Protein AF-A0A5J4NRJ7-F1 (afdb_monomer_lite)

Sequence (81 aa):
EDVHLKLLVPGVAAGAIIGRGGEAVEAIKRTTGARLKMSKANDFYPGFATFNRLSIIHRDIRYNRASLLDYRDIEGLHAVE

InterPro domains:
  IPR004088 K Homology domain, type 1 [PF00013] (6-42)
  IPR036612 K Homology domain, type 1 superfamily [G3DSA:3.30.1370.10] (1-65)
  IPR036612 K Homology domain, type 1 superfamily [SSF54791] (2-47)

Organism: NCBI:txid34504

Secondary structure (DSSP, 8-state):
-EEEEEEEEEHHHHHHHH-GGGHHHHHHHHHH--EEEEPPTT-PBTTBTTEEEEEEEEE-----TTS---GGGSTTSS---

pLDDT: mean 71.63, std 17.04, range [38.16, 95.44]

Structure (mmCIF, N/CA/C/O backbone):
data_AF-A0A5J4NRJ7-F1
#
_entry.id   AF-A0A5J4NRJ7-F1
#
loop_
_atom_site.group_PDB
_atom_site.id
_atom_site.type_symbol
_atom_site.label_atom_id
_atom_site.label_alt_id
_atom_site.label_comp_id
_atom_site.label_asym_id
_atom_site.label_entity_id
_atom_site.label_seq_id
_atom_site.pdbx_PDB_ins_code
_atom_site.Cartn_x
_atom_site.Cartn_y
_atom_site.Cartn_z
_atom_site.occupancy
_atom_site.B_iso_or_equiv
_atom_site.auth_seq_id
_atom_site.auth_comp_id
_atom_site.auth_asym_id
_atom_site.auth_atom_id
_atom_site.pdbx_PDB_model_num
ATOM 1 N N . GLU A 1 1 ? -9.324 -8.408 18.547 1.00 61.28 1 GLU A N 1
ATOM 2 C CA . GLU A 1 1 ? -7.936 -8.846 18.282 1.00 61.28 1 GLU A CA 1
ATOM 3 C C . GLU A 1 1 ? -7.420 -8.115 17.050 1.00 61.28 1 GLU A C 1
ATOM 5 O O . GLU A 1 1 ? -8.234 -7.728 16.214 1.00 61.28 1 GLU A O 1
ATOM 10 N N . ASP A 1 2 ? -6.114 -7.858 16.964 1.00 72.38 2 ASP A N 1
ATOM 11 C CA . ASP A 1 2 ? -5.526 -7.154 15.817 1.00 72.38 2 ASP A CA 1
ATOM 12 C C . ASP A 1 2 ? -5.375 -8.129 14.639 1.00 72.38 2 ASP A C 1
ATOM 14 O O . ASP A 1 2 ? -4.733 -9.171 14.767 1.00 72.38 2 ASP A O 1
ATOM 18 N N . VAL A 1 3 ? -5.954 -7.793 13.481 1.00 80.06 3 VAL A N 1
ATOM 19 C CA . VAL A 1 3 ? -5.820 -8.602 12.259 1.00 80.06 3 VAL A CA 1
ATOM 20 C C . VAL A 1 3 ? -4.654 -8.069 11.439 1.00 80.06 3 VAL A C 1
ATOM 22 O O . VAL A 1 3 ? -4.589 -6.878 11.124 1.00 80.06 3 VAL A O 1
ATOM 25 N N . HIS A 1 4 ? -3.722 -8.958 11.099 1.00 80.25 4 HIS A N 1
ATOM 26 C CA . HIS A 1 4 ? -2.522 -8.637 10.332 1.00 80.25 4 HIS A CA 1
ATOM 27 C C . HIS A 1 4 ? -2.620 -9.251 8.934 1.00 80.25 4 HIS A C 1
ATOM 29 O O . HIS A 1 4 ? -2.479 -10.462 8.771 1.00 80.25 4 HIS A O 1
ATOM 35 N N . LEU A 1 5 ? -2.808 -8.410 7.919 1.00 81.94 5 LEU A N 1
ATOM 36 C CA . LEU A 1 5 ? -2.831 -8.820 6.517 1.00 81.94 5 LEU A CA 1
ATOM 37 C C . LEU A 1 5 ? -1.522 -8.417 5.829 1.00 81.94 5 LEU A C 1
ATOM 39 O O . LEU A 1 5 ? -1.056 -7.284 5.972 1.00 81.94 5 LEU A O 1
ATOM 43 N N . LYS A 1 6 ? -0.930 -9.336 5.060 1.00 81.69 6 LYS A N 1
ATOM 44 C CA . LYS A 1 6 ? 0.231 -9.066 4.201 1.00 81.69 6 LYS A CA 1
ATOM 45 C C . LYS A 1 6 ? -0.134 -9.369 2.754 1.00 81.69 6 LYS A C 1
ATOM 47 O O . LYS A 1 6 ? -0.564 -10.476 2.454 1.00 81.69 6 LYS A O 1
ATOM 52 N N . LEU A 1 7 ? 0.057 -8.391 1.877 1.00 82.88 7 LEU A N 1
ATOM 53 C CA . LEU A 1 7 ? -0.286 -8.464 0.459 1.00 82.88 7 LEU A CA 1
ATOM 54 C C . LEU A 1 7 ? 0.952 -8.201 -0.403 1.00 82.88 7 LEU A C 1
ATOM 56 O O . LEU A 1 7 ? 1.794 -7.370 -0.050 1.00 82.88 7 LEU A O 1
ATOM 60 N N . LEU A 1 8 ? 1.034 -8.883 -1.546 1.00 82.94 8 LEU A N 1
ATOM 61 C CA . LEU A 1 8 ? 1.941 -8.523 -2.634 1.00 82.94 8 LEU A CA 1
ATOM 62 C C . LEU A 1 8 ? 1.208 -7.583 -3.582 1.00 82.94 8 LEU A C 1
ATOM 64 O O . LEU A 1 8 ? 0.123 -7.904 -4.062 1.00 82.94 8 LEU A O 1
ATOM 68 N N . VAL A 1 9 ? 1.796 -6.419 -3.836 1.00 82.44 9 VAL A N 1
ATOM 69 C CA . VAL A 1 9 ? 1.164 -5.356 -4.617 1.00 82.44 9 VAL A CA 1
ATOM 70 C C . VAL A 1 9 ? 2.109 -4.926 -5.737 1.00 82.44 9 VAL A C 1
ATOM 72 O O . VAL A 1 9 ? 3.270 -4.630 -5.445 1.00 82.44 9 VAL A O 1
ATOM 75 N N . PRO A 1 10 ? 1.662 -4.860 -7.004 1.00 81.75 10 PRO A N 1
ATOM 76 C CA . PRO A 1 10 ? 2.482 -4.330 -8.090 1.00 81.75 10 PRO A CA 1
ATOM 77 C C . PRO A 1 10 ? 3.012 -2.928 -7.767 1.00 81.75 10 PRO A C 1
ATOM 79 O O . PRO A 1 10 ? 2.305 -2.120 -7.163 1.00 81.75 10 PRO A O 1
ATOM 82 N N . GLY A 1 11 ? 4.227 -2.601 -8.210 1.00 80.19 11 GLY A N 1
ATOM 83 C CA . GLY A 1 11 ? 4.862 -1.305 -7.945 1.00 80.19 11 GLY A CA 1
ATOM 84 C C . GLY A 1 11 ? 4.016 -0.101 -8.368 1.00 80.19 11 GLY A C 1
ATOM 85 O O . GLY A 1 11 ? 3.900 0.865 -7.618 1.00 80.19 11 GLY A O 1
ATOM 86 N N . VAL A 1 12 ? 3.342 -0.200 -9.516 1.00 81.75 12 VAL A N 1
ATOM 87 C CA . VAL A 1 12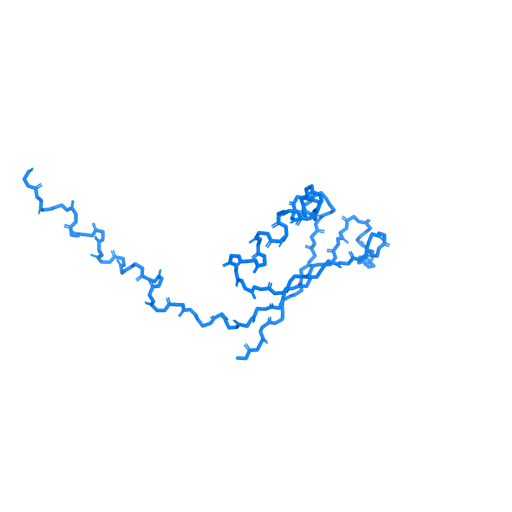 ? 2.415 0.832 -10.012 1.00 81.75 12 VAL A CA 1
ATOM 88 C C . VAL A 1 12 ? 1.225 1.055 -9.071 1.00 81.75 12 VAL A C 1
ATOM 90 O O . VAL A 1 12 ? 0.884 2.194 -8.759 1.00 81.75 12 VAL A O 1
ATOM 93 N N . ALA A 1 13 ? 0.642 -0.024 -8.543 1.00 82.94 13 ALA A N 1
ATOM 94 C CA . ALA A 1 13 ? -0.462 0.049 -7.591 1.00 82.94 13 ALA A CA 1
ATOM 95 C C . ALA A 1 13 ? 0.015 0.547 -6.218 1.00 82.94 13 ALA A C 1
ATOM 97 O O . ALA A 1 13 ? -0.680 1.325 -5.573 1.00 82.94 13 ALA A O 1
ATOM 98 N N . ALA A 1 14 ? 1.230 0.182 -5.796 1.00 85.62 14 ALA A N 1
ATOM 99 C CA . ALA A 1 14 ? 1.843 0.723 -4.585 1.00 85.62 14 ALA A CA 1
ATOM 100 C C . ALA A 1 14 ? 2.020 2.249 -4.670 1.00 85.62 14 ALA A C 1
ATOM 102 O O . ALA A 1 14 ? 1.720 2.946 -3.703 1.00 85.62 14 ALA A O 1
ATOM 103 N N . GLY A 1 15 ? 2.431 2.774 -5.830 1.00 87.31 15 GLY A N 1
ATOM 104 C CA . GLY A 1 15 ? 2.511 4.216 -6.075 1.00 87.31 15 GLY A CA 1
ATOM 105 C C . GLY A 1 15 ? 1.157 4.919 -5.932 1.00 87.31 15 GLY A C 1
ATOM 106 O O . GLY A 1 15 ? 1.074 5.945 -5.260 1.00 87.31 15 GLY A O 1
ATOM 107 N N . ALA A 1 16 ? 0.089 4.338 -6.487 1.00 88.44 16 ALA A N 1
ATOM 108 C CA . ALA A 1 16 ? -1.271 4.868 -6.354 1.00 88.44 16 ALA A CA 1
ATOM 109 C C . ALA A 1 16 ? -1.789 4.826 -4.904 1.00 88.44 16 ALA A C 1
ATOM 111 O O . ALA A 1 16 ? -2.382 5.796 -4.440 1.00 88.44 16 ALA A O 1
ATOM 112 N N . ILE A 1 17 ? -1.518 3.738 -4.172 1.00 88.06 17 ILE A N 1
ATOM 113 C CA . ILE A 1 17 ? -1.885 3.595 -2.752 1.00 88.06 17 ILE A CA 1
ATOM 114 C C . ILE A 1 17 ? -1.170 4.641 -1.890 1.00 88.06 17 ILE A C 1
ATOM 116 O O . ILE A 1 17 ? -1.774 5.187 -0.971 1.00 88.06 17 ILE A O 1
ATOM 120 N N . ILE A 1 18 ? 0.108 4.921 -2.167 1.00 91.00 18 ILE A N 1
ATOM 121 C CA . ILE A 1 18 ? 0.874 5.950 -1.448 1.00 91.00 18 ILE A CA 1
ATOM 122 C C . ILE A 1 18 ? 0.340 7.344 -1.801 1.00 91.00 18 ILE A C 1
ATOM 124 O O . ILE A 1 18 ? 0.083 8.152 -0.908 1.00 91.00 18 ILE A O 1
ATOM 128 N N . GLY A 1 19 ? 0.124 7.612 -3.089 1.00 89.81 19 GLY A N 1
ATOM 129 C CA . GLY A 1 19 ? -0.295 8.917 -3.590 1.00 89.81 19 GLY A CA 1
ATOM 130 C C . GLY A 1 19 ? 0.820 9.966 -3.532 1.00 89.81 19 GLY A C 1
ATOM 131 O O . GLY A 1 19 ? 1.915 9.745 -3.007 1.00 89.81 19 GLY A O 1
ATOM 132 N N . ARG A 1 20 ? 0.553 11.149 -4.091 1.00 93.50 20 ARG A N 1
ATOM 133 C CA . ARG A 1 20 ? 1.519 12.255 -4.094 1.00 93.50 20 ARG A CA 1
ATOM 134 C C . ARG A 1 20 ? 1.785 12.706 -2.656 1.00 93.50 20 ARG A C 1
ATOM 136 O O . ARG A 1 20 ? 0.854 13.002 -1.920 1.00 93.50 20 ARG A O 1
ATOM 143 N N . GLY A 1 21 ? 3.054 12.719 -2.246 1.00 93.12 21 GLY A N 1
ATOM 144 C CA . GLY A 1 21 ? 3.441 13.123 -0.888 1.00 93.12 21 GLY A CA 1
ATOM 145 C C . GLY A 1 21 ? 2.862 12.254 0.239 1.00 93.12 21 GLY A C 1
ATOM 146 O O . GLY A 1 21 ? 2.901 12.675 1.389 1.00 93.12 21 GLY A O 1
ATOM 147 N N . GLY A 1 22 ? 2.319 11.066 -0.061 1.00 92.25 22 GLY A N 1
ATOM 148 C CA . GLY A 1 22 ? 1.672 10.207 0.935 1.00 92.25 22 GLY A CA 1
ATOM 149 C C . GLY A 1 22 ? 0.205 10.546 1.235 1.00 92.25 22 GLY A C 1
ATOM 150 O O . GLY A 1 22 ? -0.375 9.959 2.145 1.00 92.25 22 GLY A O 1
ATOM 151 N N . GLU A 1 23 ? -0.418 11.473 0.502 1.00 95.44 23 GLU A N 1
ATOM 152 C CA . GLU A 1 23 ? -1.779 11.944 0.798 1.00 95.44 23 GLU A CA 1
ATOM 153 C C . GLU A 1 23 ? -2.820 10.812 0.807 1.00 95.44 23 GLU A C 1
ATOM 155 O O . GLU A 1 23 ? -3.631 10.718 1.732 1.00 95.44 23 GLU A O 1
ATOM 160 N N . ALA A 1 24 ? -2.772 9.926 -0.194 1.00 92.06 24 ALA A N 1
ATOM 161 C CA . ALA A 1 24 ? -3.741 8.844 -0.342 1.00 92.06 24 ALA A CA 1
ATOM 162 C C . ALA A 1 24 ? -3.617 7.818 0.792 1.00 92.06 24 ALA A C 1
ATOM 164 O O . ALA A 1 24 ? -4.622 7.450 1.404 1.00 92.06 24 ALA A O 1
ATOM 165 N N . VAL A 1 25 ? -2.392 7.403 1.142 1.00 90.62 25 VAL A N 1
ATOM 166 C CA . VAL A 1 25 ? -2.187 6.445 2.240 1.00 90.62 25 VAL A CA 1
ATOM 167 C C . VAL A 1 25 ? -2.592 7.037 3.590 1.00 90.62 25 VAL A C 1
ATOM 169 O O . VAL A 1 25 ? -3.159 6.325 4.418 1.00 90.62 25 VAL A O 1
ATOM 172 N N . GLU A 1 26 ? -2.377 8.335 3.813 1.00 92.50 26 GLU A N 1
ATOM 173 C CA . GLU A 1 26 ? -2.846 9.009 5.027 1.00 92.50 26 GLU A CA 1
ATOM 174 C C . GLU A 1 26 ? -4.375 9.113 5.074 1.00 92.50 26 GLU A C 1
ATOM 176 O O . GLU A 1 26 ? -4.974 8.885 6.126 1.00 92.50 26 GLU A O 1
ATOM 181 N N . ALA A 1 27 ? -5.035 9.375 3.944 1.00 88.75 27 ALA A N 1
ATOM 182 C CA . ALA A 1 27 ? -6.493 9.345 3.869 1.00 88.75 27 ALA A CA 1
ATOM 183 C C . ALA A 1 27 ? -7.055 7.947 4.184 1.00 88.75 27 ALA A C 1
ATOM 185 O O . ALA A 1 27 ? -8.005 7.831 4.961 1.00 88.75 27 ALA A O 1
ATOM 186 N N . ILE A 1 28 ? -6.432 6.882 3.662 1.00 87.31 28 ILE A N 1
ATOM 187 C CA . ILE A 1 28 ? -6.809 5.491 3.962 1.00 87.31 28 ILE A CA 1
ATOM 188 C C . ILE A 1 28 ? -6.641 5.201 5.458 1.00 87.31 28 ILE A C 1
ATOM 190 O O . ILE A 1 28 ? -7.560 4.672 6.081 1.00 87.31 28 ILE A O 1
ATOM 194 N N . LYS A 1 29 ? -5.514 5.581 6.073 1.00 87.19 29 LYS A N 1
ATOM 195 C CA . LYS A 1 29 ? -5.301 5.404 7.522 1.00 87.19 29 LYS A CA 1
ATOM 196 C C . LYS A 1 29 ? -6.356 6.141 8.351 1.00 87.19 29 LYS A C 1
ATOM 198 O O . LYS A 1 29 ? -6.870 5.569 9.306 1.00 87.19 29 LYS A O 1
ATOM 203 N N . ARG A 1 30 ? -6.699 7.385 7.992 1.00 86.38 30 ARG A N 1
ATOM 204 C CA . ARG A 1 30 ? -7.706 8.189 8.711 1.00 86.38 30 ARG A CA 1
ATOM 205 C C . ARG A 1 30 ? -9.111 7.605 8.602 1.00 86.38 30 ARG A C 1
ATOM 207 O O . ARG A 1 30 ? -9.803 7.514 9.606 1.00 86.38 30 ARG A O 1
ATOM 214 N N . THR A 1 31 ? -9.523 7.223 7.396 1.00 85.25 31 THR A N 1
ATOM 215 C CA . THR A 1 31 ? -10.884 6.724 7.127 1.00 85.25 31 THR A CA 1
ATOM 216 C C . THR A 1 31 ? -11.107 5.319 7.668 1.00 85.25 31 THR A C 1
ATOM 218 O O . THR A 1 31 ? -12.182 5.022 8.175 1.00 85.25 31 THR A O 1
ATOM 221 N N . THR A 1 32 ? -10.090 4.458 7.590 1.00 81.31 32 THR A N 1
ATOM 222 C CA . THR A 1 32 ? -10.194 3.065 8.039 1.00 81.31 32 THR A CA 1
ATOM 223 C C . THR A 1 32 ? -9.713 2.857 9.470 1.00 81.31 32 THR A C 1
ATOM 225 O O . THR A 1 32 ? -9.953 1.802 10.031 1.00 81.31 32 THR A O 1
ATOM 228 N N . GLY A 1 33 ? -8.947 3.773 10.065 1.00 82.88 33 GLY A N 1
ATOM 229 C CA . GLY A 1 33 ? -8.248 3.516 11.331 1.00 82.88 33 GLY A CA 1
ATOM 230 C C . GLY A 1 33 ? -7.182 2.408 11.248 1.00 82.88 33 GLY A C 1
ATOM 231 O O . GLY A 1 33 ? -6.591 2.037 12.265 1.00 82.88 33 GLY A O 1
ATOM 232 N N . ALA A 1 34 ? -6.914 1.861 10.055 1.00 83.81 34 ALA A N 1
ATOM 233 C CA . ALA A 1 34 ? -5.887 0.853 9.856 1.00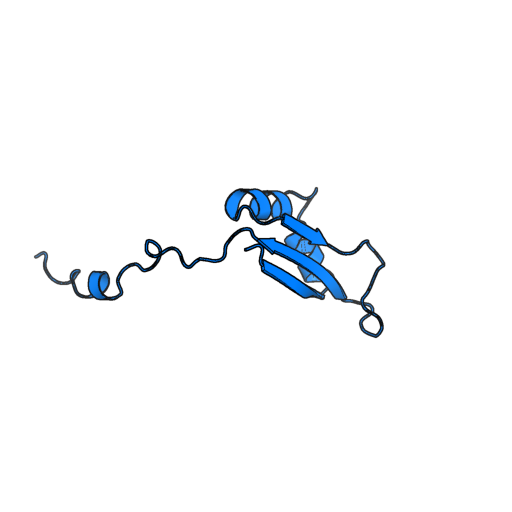 83.81 34 ALA A CA 1
ATOM 234 C C . ALA A 1 34 ? -4.487 1.478 9.886 1.00 83.81 34 ALA A C 1
ATOM 236 O O . ALA A 1 34 ? -4.250 2.604 9.448 1.00 83.81 34 ALA A O 1
ATOM 237 N N . ARG A 1 35 ? -3.513 0.698 10.348 1.00 86.12 35 ARG A N 1
ATOM 238 C CA . ARG A 1 35 ? -2.089 1.015 10.257 1.00 86.12 35 ARG A CA 1
ATOM 239 C C . ARG A 1 35 ? -1.528 0.345 9.009 1.00 86.12 35 ARG A C 1
ATOM 241 O O . ARG A 1 35 ? -1.457 -0.880 8.936 1.00 86.12 35 ARG A O 1
ATOM 248 N N . LEU A 1 36 ? -1.119 1.153 8.037 1.00 87.62 36 LEU A N 1
ATOM 249 C CA . LEU A 1 36 ? -0.527 0.683 6.784 1.00 87.62 36 LEU A CA 1
ATOM 250 C C . LEU A 1 36 ? 0.996 0.863 6.801 1.00 87.62 36 LEU A C 1
ATOM 252 O O . LEU A 1 36 ? 1.494 1.921 7.193 1.00 87.62 36 LEU A O 1
ATOM 256 N N . LYS A 1 37 ? 1.728 -0.153 6.330 1.00 87.19 37 LYS A N 1
ATOM 257 C CA . LYS A 1 37 ? 3.184 -0.122 6.137 1.00 87.19 37 LYS A CA 1
ATOM 258 C C . LYS A 1 37 ? 3.564 -0.771 4.806 1.00 87.19 37 LYS A C 1
ATOM 260 O O . LYS A 1 37 ? 3.282 -1.947 4.594 1.00 87.19 37 LYS A O 1
ATOM 265 N N . MET A 1 38 ? 4.243 -0.022 3.943 1.00 85.56 38 MET A N 1
ATOM 266 C CA . MET A 1 38 ? 4.815 -0.527 2.690 1.00 85.56 38 MET A CA 1
ATOM 267 C C . MET A 1 38 ? 6.272 -0.972 2.904 1.00 85.56 38 MET A C 1
ATOM 269 O O . MET A 1 38 ? 6.958 -0.441 3.785 1.00 85.56 38 MET A O 1
ATOM 273 N N . SER A 1 39 ? 6.757 -1.927 2.108 1.00 83.31 39 SER A N 1
ATOM 274 C CA . SER A 1 39 ? 8.192 -2.202 1.971 1.00 83.31 39 SER A CA 1
ATOM 275 C C . SER A 1 39 ? 8.944 -0.964 1.482 1.00 83.31 39 SER A C 1
ATOM 277 O O . SER A 1 39 ? 8.371 -0.072 0.852 1.00 83.31 39 SER A O 1
ATOM 279 N N . LYS A 1 40 ? 10.241 -0.893 1.798 1.00 77.94 40 LYS A N 1
ATOM 280 C CA . LYS A 1 40 ? 11.098 0.183 1.293 1.00 77.94 40 LYS A CA 1
ATOM 281 C C . LYS A 1 40 ? 11.199 0.091 -0.231 1.00 77.94 40 LYS A C 1
ATOM 283 O O . LYS A 1 40 ? 11.073 -0.992 -0.802 1.00 77.94 40 LYS A O 1
ATOM 288 N N . ALA A 1 41 ? 11.473 1.222 -0.876 1.00 67.69 41 ALA A N 1
ATOM 289 C CA . ALA A 1 41 ? 11.852 1.219 -2.283 1.00 67.69 41 ALA A CA 1
ATOM 290 C C . ALA A 1 41 ? 13.037 0.258 -2.491 1.00 67.69 41 ALA A C 1
ATOM 292 O O . ALA A 1 41 ? 13.960 0.242 -1.674 1.00 67.69 41 ALA A O 1
ATOM 293 N N . ASN A 1 42 ? 12.986 -0.546 -3.555 1.00 66.94 42 ASN A N 1
ATOM 294 C CA . ASN A 1 42 ? 13.957 -1.604 -3.862 1.00 66.94 42 ASN A CA 1
ATOM 295 C C . ASN A 1 42 ? 13.999 -2.810 -2.895 1.00 66.94 42 ASN A C 1
ATOM 297 O O . ASN A 1 42 ? 14.813 -3.707 -3.098 1.00 66.94 42 ASN A O 1
ATOM 301 N N . ASP A 1 43 ? 13.125 -2.882 -1.884 1.00 73.19 43 ASP A N 1
ATOM 302 C CA . ASP A 1 43 ? 12.952 -4.071 -1.034 1.00 73.19 43 ASP A CA 1
ATOM 303 C C . ASP A 1 43 ? 11.802 -4.935 -1.571 1.00 73.19 43 ASP A C 1
ATOM 305 O O . ASP A 1 43 ? 10.683 -4.956 -1.042 1.00 73.19 43 ASP A O 1
ATOM 309 N N . PHE A 1 44 ? 12.079 -5.602 -2.691 1.00 67.88 44 PHE A N 1
ATOM 310 C CA . PHE A 1 44 ? 11.120 -6.454 -3.385 1.00 67.88 44 PHE A CA 1
ATOM 311 C C . PHE A 1 44 ? 10.956 -7.815 -2.705 1.00 67.88 44 PHE A C 1
ATOM 313 O O . PHE A 1 44 ? 11.793 -8.282 -1.924 1.00 67.88 44 PHE A O 1
ATOM 320 N N . TYR A 1 45 ? 9.849 -8.490 -3.009 1.00 68.25 45 TYR A N 1
ATOM 321 C CA . TYR A 1 45 ? 9.714 -9.892 -2.636 1.00 68.25 45 TYR A CA 1
ATOM 322 C C . TYR A 1 45 ? 10.646 -10.754 -3.513 1.00 68.25 45 TYR A C 1
ATOM 324 O O . TYR A 1 45 ? 10.622 -10.590 -4.735 1.00 68.25 45 TYR A O 1
ATOM 332 N N . PRO A 1 46 ? 11.473 -11.653 -2.938 1.00 71.25 46 PRO A N 1
ATOM 333 C CA . PRO A 1 46 ? 12.370 -12.508 -3.717 1.00 71.25 46 PRO A CA 1
ATOM 334 C C . PRO A 1 46 ? 11.614 -13.273 -4.812 1.00 71.25 46 PRO A C 1
ATOM 336 O O . PRO A 1 46 ? 10.597 -13.903 -4.539 1.00 71.25 46 PRO A O 1
ATOM 339 N N . GLY A 1 47 ? 12.083 -13.186 -6.059 1.00 72.44 47 GLY A N 1
ATOM 340 C CA . GLY A 1 47 ? 11.405 -13.771 -7.226 1.00 72.44 47 GLY A CA 1
ATOM 341 C C . GLY A 1 47 ? 10.338 -12.880 -7.881 1.00 72.44 47 GLY A C 1
ATOM 342 O O . GLY A 1 47 ? 9.860 -13.215 -8.958 1.00 72.44 47 GLY A O 1
ATOM 343 N N . PHE A 1 48 ? 10.006 -11.724 -7.294 1.00 67.88 48 PHE A N 1
ATOM 344 C CA . PHE A 1 48 ? 9.016 -10.773 -7.814 1.00 67.88 48 PHE A CA 1
ATOM 345 C C . PHE A 1 48 ? 9.554 -9.335 -7.750 1.00 67.88 48 PHE A C 1
ATOM 347 O O . PHE A 1 48 ? 9.094 -8.503 -6.968 1.00 67.88 48 PHE A O 1
ATOM 354 N N . ALA A 1 49 ? 10.531 -9.037 -8.612 1.00 68.19 49 ALA A N 1
ATOM 355 C CA . ALA A 1 49 ? 11.281 -7.773 -8.657 1.00 68.19 49 ALA A CA 1
ATOM 356 C C . ALA A 1 49 ? 10.446 -6.508 -8.959 1.00 68.19 49 ALA A C 1
ATOM 358 O O . ALA A 1 49 ? 10.980 -5.406 -8.977 1.00 68.19 49 ALA A O 1
ATOM 359 N N . THR A 1 50 ? 9.145 -6.647 -9.210 1.00 71.69 50 THR A N 1
ATOM 360 C CA . THR A 1 50 ? 8.222 -5.541 -9.500 1.00 71.69 50 THR A CA 1
ATOM 361 C C . THR A 1 50 ? 7.121 -5.385 -8.450 1.00 71.69 50 THR A C 1
ATOM 363 O O . THR A 1 50 ? 6.270 -4.504 -8.590 1.00 71.69 50 THR A O 1
ATOM 366 N N . PHE A 1 51 ? 7.118 -6.210 -7.395 1.00 76.00 51 PHE A N 1
ATOM 367 C CA . PHE A 1 51 ? 6.071 -6.229 -6.371 1.00 76.00 51 PHE A CA 1
ATOM 368 C C . PHE A 1 51 ? 6.593 -5.767 -5.010 1.00 76.00 51 PHE A C 1
ATOM 370 O O . PHE A 1 51 ? 7.609 -6.247 -4.505 1.00 76.00 51 PHE A O 1
ATOM 377 N N . ASN A 1 52 ? 5.835 -4.873 -4.382 1.00 73.56 52 ASN A N 1
ATOM 378 C CA . ASN A 1 52 ? 6.044 -4.416 -3.017 1.00 73.56 52 ASN A CA 1
ATOM 379 C C . ASN A 1 52 ? 5.236 -5.263 -2.030 1.00 73.56 52 ASN A C 1
ATOM 381 O O . ASN A 1 52 ? 4.167 -5.784 -2.356 1.00 73.56 52 ASN A O 1
ATOM 385 N N . ARG A 1 53 ? 5.722 -5.354 -0.790 1.00 75.50 53 ARG A N 1
ATOM 386 C CA . ARG A 1 53 ? 4.963 -5.931 0.324 1.00 75.50 53 ARG A CA 1
ATOM 387 C C . ARG A 1 53 ? 4.179 -4.823 1.023 1.00 75.50 53 ARG A C 1
ATOM 389 O O . ARG A 1 53 ? 4.782 -3.899 1.565 1.00 75.50 53 ARG A O 1
ATOM 396 N N . LEU A 1 54 ? 2.858 -4.951 1.089 1.00 75.12 54 LEU A N 1
ATOM 397 C CA . LEU A 1 54 ? 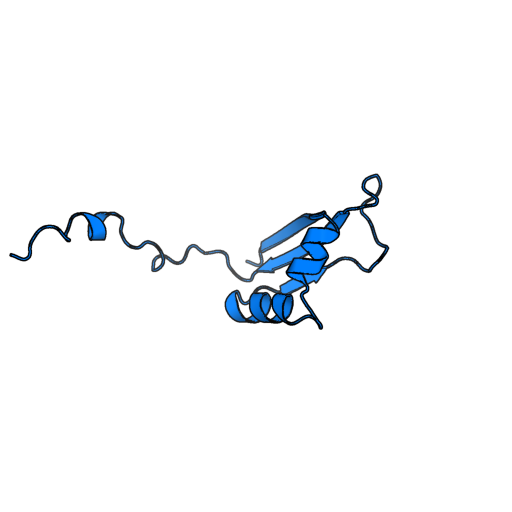1.994 -4.092 1.899 1.00 75.12 54 LEU A CA 1
ATOM 398 C C . LEU A 1 54 ? 1.530 -4.860 3.137 1.00 75.12 54 LEU A C 1
ATOM 400 O O . LEU A 1 54 ? 0.929 -5.925 3.030 1.00 75.12 54 LEU A O 1
ATOM 404 N N . SER A 1 55 ? 1.816 -4.320 4.319 1.00 79.31 55 SER A N 1
ATOM 405 C CA . SER A 1 55 ? 1.284 -4.808 5.592 1.00 79.31 55 SER A CA 1
ATOM 406 C C . SER A 1 55 ? 0.171 -3.882 6.067 1.00 79.31 55 SER A C 1
ATOM 408 O O . SER A 1 55 ? 0.370 -2.668 6.152 1.00 79.31 55 SER A O 1
ATOM 410 N N . ILE A 1 56 ? -0.979 -4.457 6.398 1.00 78.88 56 ILE A N 1
ATOM 411 C CA . ILE A 1 56 ? -2.138 -3.755 6.946 1.00 78.88 56 ILE A CA 1
ATOM 412 C C . ILE A 1 56 ? -2.431 -4.370 8.307 1.00 78.88 56 ILE A C 1
ATOM 414 O O . ILE A 1 56 ? -2.622 -5.580 8.423 1.00 78.88 56 ILE A O 1
ATOM 418 N N . ILE A 1 57 ? -2.441 -3.534 9.337 1.00 79.69 57 ILE A N 1
ATOM 419 C CA . ILE A 1 57 ? -2.862 -3.917 10.680 1.00 79.69 57 ILE A CA 1
ATOM 420 C C . ILE A 1 57 ? -4.130 -3.140 10.964 1.00 79.69 57 ILE A C 1
ATOM 422 O O . ILE A 1 57 ? -4.100 -1.911 11.038 1.00 79.69 57 ILE A O 1
ATOM 426 N N . HIS A 1 58 ? -5.238 -3.843 11.117 1.00 77.56 58 HIS A N 1
ATOM 427 C CA . HIS A 1 58 ? -6.502 -3.221 11.462 1.00 77.56 58 HIS A CA 1
ATOM 428 C C . HIS A 1 58 ? -6.933 -3.723 12.833 1.00 77.56 58 HIS A C 1
ATOM 430 O O . HIS A 1 58 ? -6.984 -4.931 13.089 1.00 77.56 58 HIS A O 1
ATOM 436 N N . ARG A 1 59 ? -7.199 -2.770 13.728 1.00 62.94 59 ARG A N 1
ATOM 437 C CA . ARG A 1 59 ? -7.843 -3.057 15.000 1.00 62.94 59 ARG A CA 1
ATOM 438 C C . ARG A 1 59 ? -9.309 -3.290 14.670 1.00 62.94 59 ARG A C 1
ATOM 440 O O . ARG A 1 59 ? -10.037 -2.328 14.488 1.00 62.94 59 ARG A O 1
ATOM 447 N N . ASP A 1 60 ? -9.689 -4.564 14.610 1.00 56.59 60 ASP A N 1
ATOM 448 C CA . ASP A 1 60 ? -11.078 -5.028 14.621 1.00 56.59 60 ASP A CA 1
ATOM 449 C C . ASP A 1 60 ? -11.863 -4.991 13.286 1.00 56.59 60 ASP A C 1
ATOM 451 O O . ASP A 1 60 ? -12.539 -4.024 12.967 1.00 56.59 60 ASP A O 1
ATOM 455 N N . ILE A 1 61 ? -11.865 -6.108 12.536 1.00 55.06 61 ILE A N 1
ATOM 456 C CA . ILE A 1 61 ? -12.822 -6.374 11.430 1.00 55.06 61 ILE A CA 1
ATOM 457 C C . ILE A 1 61 ? -14.104 -7.021 11.996 1.00 55.06 61 ILE A C 1
ATOM 459 O O . ILE A 1 61 ? -14.707 -7.896 11.372 1.00 55.06 61 ILE A O 1
ATOM 463 N N . ARG A 1 62 ? -14.538 -6.666 13.214 1.00 56.81 62 ARG A N 1
ATOM 464 C CA . ARG A 1 62 ? -15.879 -7.046 13.672 1.00 56.81 62 ARG A CA 1
ATOM 465 C C . ARG A 1 62 ? -16.873 -6.308 12.792 1.00 56.81 62 ARG A C 1
ATOM 467 O O . ARG A 1 62 ? -17.158 -5.139 13.018 1.00 56.81 62 ARG A O 1
ATOM 474 N N . TYR A 1 63 ? -17.322 -7.020 11.759 1.00 45.28 63 TYR A N 1
ATOM 475 C CA . TYR A 1 63 ? -18.446 -6.719 10.884 1.00 45.28 63 TYR A CA 1
ATOM 476 C C . TYR A 1 63 ? -19.404 -5.779 11.609 1.00 45.28 63 TYR A C 1
ATOM 478 O O . TYR A 1 63 ? -20.044 -6.170 12.590 1.00 45.28 63 TYR A O 1
ATOM 486 N N . ASN A 1 64 ? -19.425 -4.514 11.195 1.00 38.16 64 ASN A N 1
ATOM 487 C CA . ASN A 1 64 ? -20.336 -3.551 11.772 1.00 38.16 64 ASN A CA 1
ATOM 488 C C . ASN A 1 64 ? -21.744 -4.087 11.510 1.00 38.16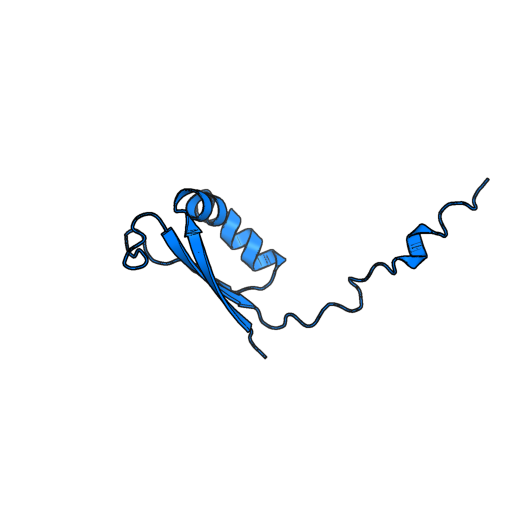 64 ASN A C 1
ATOM 490 O O . ASN A 1 64 ? -22.204 -4.115 10.369 1.00 38.16 64 ASN A O 1
ATOM 494 N N . ARG A 1 65 ? -22.429 -4.548 12.558 1.00 40.62 65 ARG A N 1
ATOM 495 C CA . ARG A 1 65 ? -23.827 -4.979 12.462 1.00 40.62 65 ARG A CA 1
ATOM 496 C C . ARG A 1 65 ? -24.737 -3.830 11.997 1.00 40.62 65 ARG A C 1
ATOM 498 O O . ARG A 1 65 ? -25.859 -4.104 11.608 1.00 40.62 65 ARG A O 1
ATOM 505 N N . ALA A 1 66 ? -24.244 -2.585 11.998 1.00 43.44 66 ALA A N 1
ATOM 506 C CA . ALA A 1 66 ? -24.902 -1.413 11.423 1.00 43.44 66 ALA A CA 1
ATOM 507 C C . ALA A 1 66 ? -24.510 -1.107 9.957 1.00 43.44 66 ALA A C 1
ATOM 509 O O . ALA A 1 66 ? -24.975 -0.116 9.409 1.00 43.44 66 ALA A O 1
ATOM 510 N N . SER A 1 67 ? -23.656 -1.913 9.312 1.00 41.44 67 SER A N 1
ATOM 511 C CA . SER A 1 67 ? -23.330 -1.793 7.874 1.00 41.44 67 SER A CA 1
ATOM 512 C C . SER A 1 67 ? -24.081 -2.792 6.992 1.00 41.44 67 SER A C 1
ATOM 514 O O . SER A 1 67 ? -23.995 -2.708 5.769 1.00 41.44 67 SER A O 1
ATOM 516 N N . LEU A 1 68 ? -24.843 -3.709 7.593 1.00 39.38 68 LEU A N 1
ATOM 517 C CA . LEU A 1 68 ? -25.965 -4.341 6.914 1.00 39.38 68 LEU A CA 1
ATOM 518 C C . LEU A 1 68 ? -27.077 -3.288 6.883 1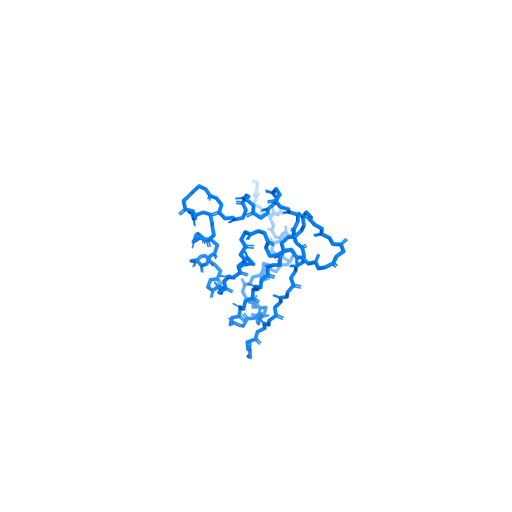.00 39.38 68 LEU A C 1
ATOM 520 O O . LEU A 1 68 ? -27.878 -3.201 7.808 1.00 39.38 68 LEU A O 1
ATOM 524 N N . LEU A 1 69 ? -27.101 -2.465 5.831 1.00 42.38 69 LEU A N 1
ATOM 525 C CA . LEU A 1 69 ? -28.399 -2.080 5.284 1.00 42.38 69 LEU A CA 1
ATOM 526 C C . LEU A 1 69 ? -29.128 -3.407 5.088 1.00 42.38 69 LEU A C 1
ATOM 528 O O . LEU A 1 69 ? -28.628 -4.291 4.381 1.00 42.38 69 LEU A O 1
ATOM 532 N N . ASP A 1 70 ? -30.191 -3.606 5.859 1.00 50.19 70 ASP A N 1
ATOM 533 C CA . ASP A 1 70 ? -30.987 -4.815 5.794 1.00 50.19 70 ASP A CA 1
ATOM 534 C C . ASP A 1 70 ? -31.432 -4.897 4.329 1.00 50.19 70 ASP A C 1
ATOM 536 O O . ASP A 1 70 ? -32.017 -3.955 3.804 1.00 50.19 70 ASP A O 1
ATOM 540 N N . TYR A 1 71 ? -31.117 -5.979 3.612 1.00 43.16 71 TYR A N 1
ATOM 541 C CA . TYR A 1 71 ? -31.537 -6.135 2.206 1.00 43.16 71 TYR A CA 1
ATOM 542 C C . TYR A 1 71 ? -33.075 -6.025 2.059 1.00 43.16 71 TYR A C 1
ATOM 544 O O . TYR A 1 71 ? -33.596 -5.863 0.960 1.00 43.16 71 TYR A O 1
ATOM 552 N N . ARG A 1 72 ? -33.790 -6.088 3.190 1.00 45.00 72 ARG A N 1
ATOM 553 C CA . ARG A 1 72 ? -35.224 -5.851 3.365 1.00 45.00 72 ARG A CA 1
ATOM 554 C C . ARG A 1 72 ? -35.654 -4.378 3.290 1.00 45.00 72 ARG A C 1
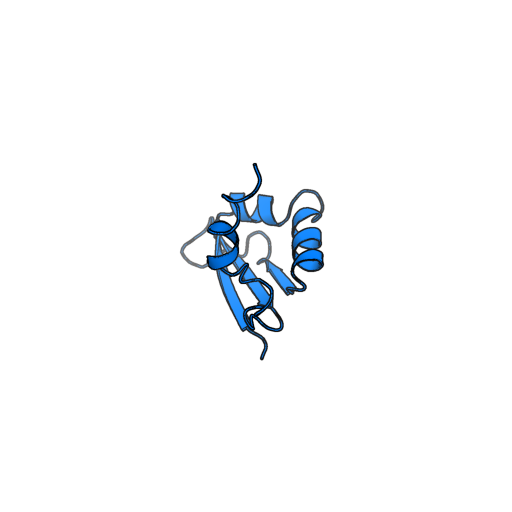ATOM 556 O O . ARG A 1 72 ? -36.832 -4.142 3.056 1.00 45.00 72 ARG A O 1
ATOM 563 N N . ASP A 1 73 ? -34.748 -3.406 3.401 1.00 51.84 73 ASP A N 1
ATOM 564 C CA . ASP A 1 73 ? -35.071 -1.976 3.238 1.00 51.84 73 ASP A CA 1
ATOM 565 C C . ASP A 1 73 ? -35.297 -1.584 1.761 1.00 51.84 73 ASP A C 1
ATOM 567 O O . ASP A 1 73 ? -35.853 -0.526 1.473 1.00 51.84 73 ASP A O 1
ATOM 571 N N . ILE A 1 74 ? -34.900 -2.438 0.809 1.00 49.06 74 ILE A N 1
ATOM 572 C CA . ILE A 1 74 ? -35.066 -2.196 -0.636 1.00 49.06 74 ILE A CA 1
ATOM 573 C C . ILE A 1 74 ? -36.478 -2.588 -1.117 1.00 49.06 74 ILE A C 1
ATOM 575 O O . ILE A 1 74 ? -37.019 -1.955 -2.019 1.00 49.06 74 ILE A O 1
ATOM 579 N N . GLU A 1 75 ? -37.126 -3.563 -0.474 1.00 49.97 75 GLU A N 1
ATOM 580 C CA . GLU A 1 75 ? -38.482 -4.026 -0.834 1.00 49.97 75 GLU A CA 1
ATOM 581 C C . GLU A 1 75 ? -39.592 -3.076 -0.331 1.00 49.97 75 GLU A C 1
ATOM 583 O O . GLU A 1 75 ? -40.737 -3.167 -0.766 1.00 49.97 75 GLU A O 1
ATOM 588 N N . GLY A 1 76 ? -39.264 -2.134 0.562 1.00 46.81 76 GLY A N 1
ATOM 589 C CA . GLY A 1 76 ? -40.202 -1.133 1.086 1.00 46.81 76 GLY A CA 1
ATOM 590 C C . GLY A 1 76 ? -40.338 0.134 0.233 1.00 46.81 76 GLY A C 1
ATOM 591 O O . GLY A 1 76 ? -41.190 0.970 0.527 1.00 46.81 76 GLY A O 1
ATOM 592 N N . LEU A 1 77 ? -39.528 0.298 -0.822 1.00 47.59 77 LEU A N 1
ATOM 593 C CA . LEU A 1 77 ? -39.493 1.522 -1.636 1.00 47.59 77 LEU A CA 1
ATOM 594 C C . LEU A 1 77 ? -40.435 1.500 -2.858 1.00 47.59 77 LEU A C 1
ATOM 596 O O . LEU A 1 77 ? -40.279 2.298 -3.778 1.00 47.59 77 LEU A O 1
ATOM 600 N N . HIS A 1 78 ? -41.431 0.610 -2.852 1.00 50.00 78 HIS A N 1
ATOM 601 C CA . HIS A 1 78 ? -42.567 0.603 -3.780 1.00 50.00 78 HIS A CA 1
ATOM 602 C C . HIS A 1 78 ? -43.896 0.716 -3.016 1.00 50.00 78 HIS A C 1
ATOM 604 O O . HIS A 1 78 ? -44.788 -0.111 -3.167 1.00 50.00 78 HIS A O 1
ATOM 610 N N . ALA A 1 79 ? -44.028 1.728 -2.159 1.00 47.66 79 ALA A N 1
ATOM 611 C CA . ALA A 1 79 ? -45.322 2.133 -1.610 1.00 47.66 79 ALA A CA 1
ATOM 612 C C . ALA A 1 79 ? -45.276 3.594 -1.141 1.00 47.66 79 ALA A C 1
ATOM 614 O O . ALA A 1 79 ? -45.315 3.884 0.049 1.00 47.66 79 ALA A O 1
ATOM 615 N N . VAL A 1 80 ? -45.172 4.518 -2.090 1.00 41.12 80 VAL A N 1
ATOM 616 C CA . VAL A 1 80 ? -45.667 5.892 -1.950 1.00 41.12 80 VAL A CA 1
ATOM 617 C C . VAL A 1 80 ? -46.082 6.337 -3.350 1.00 41.12 80 VAL A C 1
ATOM 619 O O . VAL A 1 80 ? -45.343 6.092 -4.300 1.00 41.12 80 VAL A O 1
ATOM 622 N N . GLU A 1 81 ? -47.312 6.843 -3.417 1.00 43.97 81 GLU A N 1
ATOM 623 C CA . GLU A 1 81 ? -48.191 7.068 -4.581 1.00 43.97 81 GLU A CA 1
ATOM 624 C C . GLU A 1 81 ? -47.542 7.600 -5.868 1.00 43.97 81 GLU A C 1
ATOM 626 O O . GLU A 1 81 ? -46.691 8.516 -5.796 1.00 43.97 81 GLU A O 1
#

Foldseek 3Di:
DKDKDKDKAFQVVVDVCCDDVSPNVVVVCVVQVKDKDKDDVQPHDVVGRGIIIIIIIHDDPPPPPVPPPPPVVVVPVPDDD

Radius of gyration: 18.56 Å; chains: 1; bounding box: 62×27×28 Å